Protein AF-A0A969B9V5-F1 (afdb_monomer_lite)

Sequence (104 aa):
MIHFTCPRRRLEVTQQENRSRRTLPLVYLFDELNYIKYNLIKNKAHNNCMVPELANIDYFMQVLGEVAAPDIGAIQNKLRLVEALSAIFYIDPRNLKSREHFIF

Structure (mmCIF, N/CA/C/O backbone):
data_AF-A0A969B9V5-F1
#
_entry.id   AF-A0A969B9V5-F1
#
loop_
_atom_site.group_PDB
_atom_site.id
_atom_site.type_symbol
_atom_site.label_atom_id
_atom_site.label_alt_id
_atom_site.label_comp_id
_atom_site.label_asym_id
_atom_site.label_entity_id
_atom_site.label_seq_id
_atom_site.pdbx_PDB_ins_code
_atom_site.Cartn_x
_atom_site.Cartn_y
_atom_site.Cartn_z
_atom_site.occupancy
_atom_site.B_iso_or_equiv
_atom_site.auth_seq_id
_atom_site.auth_comp_id
_atom_site.auth_asym_id
_atom_site.auth_atom_id
_atom_site.pdbx_PDB_model_num
ATOM 1 N N . MET A 1 1 ? 8.329 -14.822 -15.806 1.00 31.45 1 MET A N 1
ATOM 2 C CA . MET A 1 1 ? 7.989 -15.513 -14.544 1.00 31.45 1 MET A CA 1
ATOM 3 C C . MET A 1 1 ? 8.743 -14.778 -13.442 1.00 31.45 1 MET A C 1
ATOM 5 O O . MET A 1 1 ? 9.954 -14.906 -13.379 1.00 31.45 1 MET A O 1
ATOM 9 N N . ILE A 1 2 ? 8.083 -13.870 -12.713 1.00 30.42 2 ILE A N 1
ATOM 10 C CA . ILE A 1 2 ? 8.751 -12.994 -11.732 1.00 30.42 2 ILE A CA 1
ATOM 11 C C . ILE A 1 2 ? 8.838 -13.774 -10.418 1.00 30.42 2 ILE A C 1
ATOM 13 O O . ILE A 1 2 ? 7.812 -14.086 -9.815 1.00 30.42 2 ILE A O 1
ATOM 17 N N . HIS A 1 3 ? 10.053 -14.156 -10.030 1.00 24.47 3 HIS A N 1
ATOM 18 C CA . HIS A 1 3 ? 10.322 -14.809 -8.754 1.00 24.47 3 HIS A CA 1
ATOM 19 C C . HIS A 1 3 ? 10.277 -13.757 -7.640 1.00 24.47 3 HIS A C 1
ATOM 21 O O . HIS A 1 3 ? 11.165 -12.920 -7.536 1.00 24.47 3 HIS A O 1
ATOM 27 N N . PHE A 1 4 ? 9.242 -13.802 -6.801 1.00 35.56 4 PHE A N 1
ATOM 28 C CA . PHE A 1 4 ? 9.172 -12.996 -5.585 1.00 35.56 4 PHE A CA 1
ATOM 29 C C . PHE A 1 4 ? 9.873 -13.745 -4.448 1.00 35.56 4 PHE A C 1
ATOM 31 O O . PHE A 1 4 ? 9.268 -14.574 -3.768 1.00 35.56 4 PHE A O 1
ATOM 38 N N . THR A 1 5 ? 11.154 -13.472 -4.215 1.00 33.62 5 THR A N 1
ATOM 39 C CA . THR A 1 5 ? 11.820 -13.868 -2.969 1.00 33.62 5 THR A CA 1
ATOM 40 C C . THR A 1 5 ? 11.359 -12.915 -1.869 1.00 33.62 5 THR A C 1
ATOM 42 O O . THR A 1 5 ? 11.871 -11.813 -1.729 1.00 33.62 5 THR A O 1
ATOM 45 N N . CYS A 1 6 ? 10.320 -13.305 -1.127 1.00 37.72 6 CYS A N 1
ATOM 46 C CA . CYS A 1 6 ? 9.755 -12.521 -0.029 1.00 37.72 6 CYS A CA 1
ATOM 47 C C . CYS A 1 6 ? 10.419 -12.909 1.306 1.00 37.72 6 CYS A C 1
ATOM 49 O O . CYS A 1 6 ? 10.018 -13.907 1.914 1.00 37.72 6 CYS A O 1
ATOM 51 N N . PRO A 1 7 ? 11.382 -12.133 1.836 1.00 39.62 7 PRO A N 1
ATOM 52 C CA . PRO A 1 7 ? 11.702 -12.202 3.249 1.00 39.62 7 PRO A CA 1
ATOM 53 C C . PRO A 1 7 ? 10.556 -11.510 3.997 1.00 39.62 7 PRO A C 1
ATOM 55 O O . PRO A 1 7 ? 10.537 -10.288 4.124 1.00 39.62 7 PRO A O 1
ATOM 58 N N . ARG A 1 8 ? 9.560 -12.272 4.470 1.00 38.69 8 ARG A N 1
ATOM 59 C CA . ARG A 1 8 ? 8.475 -11.755 5.325 1.00 38.69 8 ARG A CA 1
ATOM 60 C C . ARG A 1 8 ? 9.059 -11.191 6.626 1.00 38.69 8 ARG A C 1
ATOM 62 O O . ARG A 1 8 ? 9.129 -11.889 7.633 1.00 38.69 8 ARG A O 1
ATOM 69 N N . ARG A 1 9 ? 9.476 -9.926 6.627 1.00 41.00 9 ARG A N 1
ATOM 70 C CA . ARG A 1 9 ? 9.814 -9.183 7.843 1.00 41.00 9 ARG A CA 1
ATOM 71 C C . ARG A 1 9 ? 8.647 -8.263 8.167 1.00 41.00 9 ARG A C 1
ATOM 73 O O . ARG A 1 9 ? 8.341 -7.343 7.415 1.00 41.00 9 ARG A O 1
ATOM 80 N N . ARG A 1 10 ? 7.972 -8.551 9.280 1.00 41.81 10 ARG A N 1
ATOM 81 C CA . ARG A 1 10 ? 7.024 -7.628 9.902 1.00 41.81 10 ARG A CA 1
ATOM 82 C C . ARG A 1 10 ? 7.850 -6.480 10.466 1.00 41.81 10 ARG A C 1
ATOM 84 O O . ARG A 1 10 ? 8.647 -6.702 11.372 1.00 41.81 10 ARG A O 1
ATOM 91 N N . LEU A 1 11 ? 7.703 -5.300 9.885 1.00 47.56 11 LEU A N 1
ATOM 92 C CA . LEU A 1 11 ? 8.331 -4.086 10.380 1.00 47.56 11 LEU A CA 1
ATOM 93 C C . LEU A 1 11 ? 7.274 -3.229 11.062 1.00 47.56 11 LEU A C 1
ATOM 95 O O . LEU A 1 11 ? 6.070 -3.384 10.846 1.00 47.56 11 LEU A O 1
ATOM 99 N N . GLU A 1 12 ? 7.741 -2.344 11.921 1.00 51.00 12 GLU A N 1
ATOM 100 C CA . GLU A 1 12 ? 6.903 -1.458 12.701 1.00 51.00 12 GLU A CA 1
ATOM 101 C C . GLU A 1 12 ? 7.303 -0.022 12.381 1.00 51.00 12 GLU A C 1
ATOM 103 O O . GLU A 1 12 ? 8.432 0.382 12.657 1.00 51.00 12 GLU A O 1
ATOM 108 N N . VAL A 1 13 ? 6.402 0.752 11.768 1.00 51.88 13 VAL A N 1
ATOM 109 C CA . VAL A 1 13 ? 6.668 2.183 11.551 1.00 51.88 13 VAL A CA 1
ATOM 110 C C . VAL A 1 13 ? 6.446 2.893 12.869 1.00 51.88 13 VAL A C 1
ATOM 112 O O . VAL A 1 13 ? 5.343 2.810 13.412 1.00 51.88 13 VAL A O 1
ATOM 115 N N . THR A 1 14 ? 7.485 3.575 13.360 1.00 48.19 14 THR A N 1
ATOM 116 C CA . THR A 1 14 ? 7.407 4.421 14.552 1.00 48.19 14 THR A CA 1
ATOM 117 C C . THR A 1 14 ? 7.249 5.876 14.141 1.00 48.19 14 THR A C 1
ATOM 119 O O . THR A 1 14 ? 8.213 6.489 13.696 1.00 48.19 14 THR A O 1
ATOM 122 N N . GLN A 1 15 ? 6.056 6.448 14.307 1.00 50.06 15 GLN A N 1
ATOM 123 C CA . GLN A 1 15 ? 5.876 7.895 14.163 1.00 50.06 15 GLN A CA 1
ATOM 124 C C . GLN A 1 15 ? 6.028 8.597 15.508 1.00 50.06 15 GLN A C 1
ATOM 126 O O . GLN A 1 15 ? 5.575 8.099 16.543 1.00 50.06 15 GLN A O 1
ATOM 131 N N . GLN A 1 16 ? 6.668 9.764 15.472 1.00 46.56 16 GLN A N 1
ATOM 132 C CA . GLN A 1 16 ? 6.927 10.611 16.628 1.00 46.56 16 GLN A CA 1
ATOM 133 C C . GLN A 1 16 ? 6.154 11.929 16.483 1.00 46.56 16 GLN A C 1
ATOM 135 O O . GLN A 1 16 ? 6.734 13.006 16.458 1.00 46.56 16 GLN A O 1
ATOM 140 N N . GLU A 1 17 ? 4.825 11.849 16.393 1.00 44.12 17 GLU A N 1
ATOM 141 C CA . GLU A 1 17 ? 3.973 13.017 16.632 1.00 44.12 17 GLU A CA 1
ATOM 142 C C . GLU A 1 17 ? 3.848 13.227 18.149 1.00 44.12 17 GLU A C 1
ATOM 144 O O . GLU A 1 17 ? 3.551 12.286 18.889 1.00 44.12 17 GLU A O 1
ATOM 149 N N . ASN A 1 18 ? 4.135 14.453 18.604 1.00 40.84 18 ASN A N 1
ATOM 150 C CA . ASN A 1 18 ? 3.918 14.993 19.953 1.00 40.84 18 ASN A CA 1
ATOM 151 C C . ASN A 1 18 ? 3.518 13.960 21.040 1.00 40.84 18 ASN A C 1
ATOM 153 O O . ASN A 1 18 ? 2.351 13.622 21.222 1.00 40.84 18 ASN A O 1
ATOM 157 N N . ARG A 1 19 ? 4.517 13.502 21.813 1.00 44.06 19 ARG A N 1
ATOM 158 C CA . ARG A 1 19 ? 4.415 12.666 23.035 1.00 44.06 19 ARG A CA 1
ATOM 159 C C . ARG A 1 19 ? 3.970 11.199 22.911 1.00 44.06 19 ARG A C 1
ATOM 161 O O . ARG A 1 19 ? 3.891 10.541 23.947 1.00 44.06 19 ARG A O 1
ATOM 168 N N . SER A 1 20 ? 3.758 10.607 21.733 1.00 43.41 20 SER A N 1
ATOM 169 C CA . SER A 1 20 ? 3.444 9.162 21.659 1.00 43.41 20 SER A CA 1
ATOM 170 C C . SER A 1 20 ? 4.161 8.447 20.514 1.00 43.41 20 SER A C 1
ATOM 172 O O . SER A 1 20 ? 3.838 8.665 19.353 1.00 43.41 20 SER A O 1
ATOM 174 N N . ARG A 1 21 ? 5.101 7.545 20.841 1.00 49.25 21 ARG A N 1
ATOM 175 C CA . ARG A 1 21 ? 5.673 6.592 19.872 1.00 49.25 21 ARG A CA 1
ATOM 176 C C . ARG A 1 21 ? 4.583 5.598 19.476 1.00 49.25 21 ARG A C 1
ATOM 178 O O . ARG A 1 21 ? 4.041 4.920 20.347 1.00 49.25 21 ARG A O 1
ATOM 185 N N . ARG A 1 22 ? 4.238 5.534 18.191 1.00 58.34 22 ARG A N 1
ATOM 186 C CA . ARG A 1 22 ? 3.186 4.642 17.681 1.00 58.34 22 ARG A CA 1
ATOM 187 C C . ARG A 1 22 ? 3.755 3.660 16.692 1.00 58.34 22 ARG A C 1
ATOM 189 O O . ARG A 1 22 ? 4.465 4.077 15.796 1.00 58.34 22 ARG A O 1
ATOM 196 N N . THR A 1 23 ? 3.344 2.414 16.828 1.00 61.06 23 THR A N 1
ATOM 197 C CA . THR A 1 23 ? 3.861 1.275 16.085 1.00 61.06 23 THR A CA 1
ATOM 198 C C . THR A 1 23 ? 2.756 0.738 15.179 1.00 61.06 23 THR A C 1
ATOM 200 O O . THR A 1 23 ? 1.769 0.188 15.670 1.00 61.06 23 THR A O 1
ATOM 203 N N . LEU A 1 24 ? 2.885 0.916 13.863 1.00 66.25 24 LEU A N 1
ATOM 204 C CA . LEU A 1 24 ? 1.938 0.372 12.881 1.00 66.25 24 LEU A CA 1
ATOM 205 C C . LEU A 1 24 ? 2.561 -0.793 12.111 1.00 66.25 24 LEU A C 1
ATOM 207 O O . LEU A 1 24 ? 3.737 -0.711 11.749 1.00 66.25 24 LEU A O 1
ATOM 211 N N . PRO A 1 25 ? 1.794 -1.863 11.823 1.00 69.12 25 PRO A N 1
ATOM 212 C CA . PRO A 1 25 ? 2.308 -2.964 11.031 1.00 69.12 25 PRO A CA 1
ATOM 213 C C . PRO A 1 25 ? 2.611 -2.486 9.608 1.00 69.12 25 PRO A C 1
ATOM 215 O O . PRO A 1 25 ? 1.732 -1.981 8.903 1.00 69.12 25 PRO A O 1
ATOM 218 N N . LEU A 1 26 ? 3.861 -2.698 9.212 1.00 77.56 26 LEU A N 1
ATOM 219 C CA . LEU A 1 26 ? 4.398 -2.487 7.880 1.00 77.56 26 LEU A CA 1
ATOM 220 C C . LEU A 1 26 ? 4.829 -3.830 7.307 1.00 77.56 26 LEU A C 1
ATOM 222 O O . LEU A 1 26 ? 5.584 -4.588 7.925 1.00 77.56 26 LEU A O 1
ATOM 226 N N . VAL A 1 27 ? 4.364 -4.104 6.096 1.00 80.88 27 VAL A N 1
ATOM 227 C CA . VAL A 1 27 ? 4.923 -5.161 5.260 1.00 80.88 27 VAL A CA 1
ATOM 228 C C . VAL A 1 27 ? 5.797 -4.492 4.211 1.00 80.88 27 VAL A C 1
ATOM 230 O O . VAL A 1 27 ? 5.330 -3.633 3.467 1.00 80.88 27 VAL A O 1
ATOM 233 N N . TYR A 1 28 ? 7.065 -4.889 4.180 1.00 80.81 28 TYR A N 1
ATOM 234 C CA . TYR A 1 28 ? 8.065 -4.390 3.244 1.00 80.81 28 TYR A CA 1
ATOM 235 C C . TYR A 1 28 ? 8.409 -5.466 2.219 1.00 80.81 28 TYR A C 1
ATOM 237 O O . TYR A 1 28 ? 8.622 -6.629 2.572 1.00 80.81 28 TYR A O 1
ATOM 245 N N . LEU A 1 29 ? 8.504 -5.060 0.959 1.00 82.12 29 LEU A N 1
ATOM 246 C CA . LEU A 1 29 ? 8.996 -5.871 -0.145 1.00 82.12 29 LEU A CA 1
ATOM 247 C C . LEU A 1 29 ? 9.988 -5.050 -0.962 1.00 82.12 29 LEU A C 1
ATOM 249 O O . LEU A 1 29 ? 9.743 -3.882 -1.258 1.00 82.12 29 LEU A O 1
ATOM 253 N N . PHE A 1 30 ? 11.096 -5.677 -1.342 1.00 81.81 30 PHE A N 1
ATOM 254 C CA . PHE A 1 30 ? 12.096 -5.080 -2.214 1.00 81.81 30 PHE A CA 1
ATOM 255 C C . PHE A 1 30 ? 12.294 -5.957 -3.434 1.00 81.81 30 PHE A C 1
ATOM 257 O O . PHE A 1 30 ? 12.572 -7.147 -3.302 1.00 81.81 30 PHE A O 1
ATOM 264 N N . ASP A 1 31 ? 12.123 -5.358 -4.601 1.00 83.25 31 ASP A N 1
ATOM 265 C CA . ASP A 1 31 ? 12.502 -5.946 -5.870 1.00 83.25 31 ASP A CA 1
ATOM 266 C C . ASP A 1 31 ? 13.943 -5.528 -6.175 1.00 83.25 31 ASP A C 1
ATOM 268 O O . ASP A 1 31 ? 14.211 -4.367 -6.483 1.00 83.25 31 ASP A O 1
ATOM 272 N N . GLU A 1 32 ? 14.872 -6.475 -6.052 1.00 81.75 32 GLU A N 1
ATOM 273 C CA . GLU A 1 32 ? 16.301 -6.243 -6.282 1.00 81.75 32 GLU A CA 1
ATOM 274 C C . GLU A 1 32 ? 16.633 -5.996 -7.757 1.00 81.75 32 GLU A C 1
ATOM 276 O O . GLU A 1 32 ? 17.602 -5.303 -8.049 1.00 81.75 32 GLU A O 1
ATOM 281 N N . LEU A 1 33 ? 15.837 -6.535 -8.688 1.00 82.62 33 LEU A N 1
ATOM 282 C CA . LEU A 1 33 ? 16.093 -6.406 -10.125 1.00 82.62 33 LEU A CA 1
ATOM 283 C C . LEU A 1 33 ? 15.719 -5.015 -10.620 1.00 82.62 33 LEU A C 1
ATOM 285 O O . LEU A 1 33 ? 16.456 -4.400 -11.386 1.00 82.62 33 LEU A O 1
ATOM 289 N N . ASN A 1 34 ? 14.565 -4.531 -10.170 1.00 81.94 34 ASN A N 1
ATOM 290 C CA . ASN A 1 34 ? 14.032 -3.240 -10.588 1.00 81.94 34 ASN A CA 1
ATOM 291 C C . ASN A 1 34 ? 14.381 -2.112 -9.604 1.00 81.94 34 ASN A C 1
ATOM 293 O O . ASN A 1 34 ? 14.037 -0.960 -9.847 1.00 81.94 34 ASN A O 1
ATOM 297 N N . TYR A 1 35 ? 15.040 -2.426 -8.483 1.00 84.31 35 TYR A N 1
ATOM 298 C CA . TYR A 1 35 ? 15.308 -1.495 -7.382 1.00 84.31 35 TYR A CA 1
ATOM 299 C C . TYR A 1 35 ? 14.039 -0.791 -6.856 1.00 84.31 35 TYR A C 1
ATOM 301 O O . TYR A 1 35 ? 14.089 0.353 -6.396 1.00 84.31 35 TYR A O 1
ATOM 309 N N . ILE A 1 36 ? 12.895 -1.487 -6.876 1.00 84.88 36 ILE A N 1
ATOM 310 C CA . ILE A 1 36 ? 11.600 -0.954 -6.428 1.00 84.88 36 ILE A CA 1
ATOM 311 C C . ILE A 1 36 ? 11.296 -1.447 -5.014 1.00 84.88 36 ILE A C 1
ATOM 313 O O . ILE A 1 36 ? 11.351 -2.640 -4.716 1.00 84.88 36 ILE A O 1
ATOM 317 N N . LYS A 1 37 ? 10.920 -0.525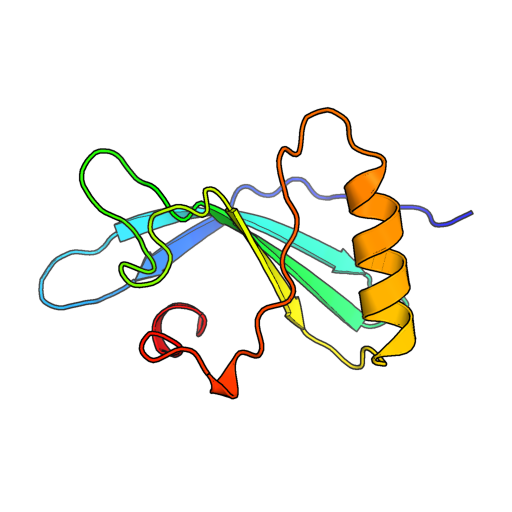 -4.129 1.00 86.31 37 LYS A N 1
ATOM 318 C CA . LYS A 1 37 ? 10.451 -0.814 -2.770 1.00 86.31 37 LYS A CA 1
ATOM 319 C C . LYS A 1 37 ? 8.938 -0.663 -2.698 1.00 86.31 37 LYS A C 1
ATOM 321 O O . LYS A 1 37 ? 8.387 0.358 -3.107 1.00 86.31 37 LYS A O 1
ATOM 326 N N . TYR A 1 38 ? 8.285 -1.654 -2.110 1.00 86.56 38 TYR A N 1
ATOM 327 C CA . TYR A 1 38 ? 6.854 -1.674 -1.845 1.00 86.56 38 TYR A CA 1
ATOM 328 C C . TYR A 1 38 ? 6.617 -1.718 -0.338 1.00 86.56 38 TYR A C 1
ATOM 330 O O . TYR A 1 38 ? 7.021 -2.662 0.343 1.00 86.56 38 TYR A O 1
ATOM 338 N N . ASN A 1 39 ? 5.918 -0.709 0.169 1.00 86.44 39 ASN A N 1
ATOM 339 C CA . ASN A 1 39 ? 5.537 -0.591 1.569 1.00 86.44 39 ASN A CA 1
ATOM 340 C C . ASN A 1 39 ? 4.022 -0.702 1.675 1.00 86.44 39 ASN A C 1
ATOM 342 O O . ASN A 1 39 ? 3.305 0.144 1.145 1.00 86.44 39 ASN A O 1
ATOM 346 N N . LEU A 1 40 ? 3.527 -1.720 2.372 1.00 86.69 40 LEU A N 1
ATOM 347 C CA . LEU A 1 40 ? 2.115 -1.839 2.717 1.00 86.69 40 LEU A CA 1
ATOM 348 C C . LEU A 1 40 ? 1.931 -1.473 4.188 1.00 86.69 40 LEU A C 1
ATOM 350 O O . LEU A 1 40 ? 2.370 -2.199 5.082 1.00 86.69 40 LEU A O 1
ATOM 354 N N . ILE A 1 41 ? 1.279 -0.343 4.427 1.00 85.50 41 ILE A N 1
ATOM 355 C CA . ILE A 1 41 ? 1.118 0.266 5.744 1.00 85.50 41 ILE A CA 1
ATOM 356 C C . ILE A 1 41 ? -0.352 0.213 6.128 1.00 85.50 41 ILE A C 1
ATOM 358 O O . ILE A 1 41 ? -1.220 0.630 5.362 1.00 85.50 41 ILE A O 1
ATOM 362 N N . LYS A 1 42 ? -0.652 -0.269 7.331 1.00 85.62 42 LYS A N 1
ATOM 363 C CA . LYS A 1 42 ? -2.013 -0.205 7.867 1.00 85.62 42 LYS A CA 1
ATOM 364 C C . LYS A 1 42 ? -2.329 1.216 8.338 1.00 85.62 42 LYS A C 1
ATOM 366 O O . LYS A 1 42 ? -1.591 1.766 9.147 1.00 85.62 42 LYS A O 1
ATOM 371 N N . ASN A 1 43 ? -3.447 1.782 7.886 1.00 84.00 43 ASN A N 1
ATOM 372 C CA . ASN A 1 43 ? -3.884 3.119 8.293 1.00 84.00 43 ASN A CA 1
ATOM 373 C C . ASN A 1 43 ? -4.522 3.122 9.693 1.00 84.00 43 ASN A C 1
ATOM 375 O O . ASN A 1 43 ? -4.266 4.013 10.497 1.00 84.00 43 ASN A O 1
ATOM 379 N N . LYS A 1 44 ? -5.369 2.128 9.991 1.00 80.31 44 LYS A N 1
ATOM 380 C CA . LYS A 1 44 ? -6.174 2.087 11.224 1.00 80.31 44 LYS A CA 1
ATOM 381 C C . LYS A 1 44 ? -5.472 1.336 12.359 1.00 80.31 44 LYS A C 1
ATOM 383 O O . LYS A 1 44 ? -5.068 0.181 12.185 1.00 80.31 44 LYS A O 1
ATOM 388 N N . ALA A 1 45 ? -5.436 1.932 13.552 1.00 68.56 45 ALA A N 1
ATOM 389 C CA . ALA A 1 45 ? -5.021 1.273 14.791 1.00 68.56 45 ALA A CA 1
ATOM 390 C C . ALA A 1 45 ? -5.946 1.638 15.958 1.00 68.56 45 ALA A C 1
ATOM 392 O O . ALA A 1 45 ? -6.018 2.803 16.323 1.00 68.56 45 ALA A O 1
ATOM 393 N N . HIS A 1 46 ? -6.605 0.630 16.548 1.00 63.66 46 HIS A N 1
ATOM 394 C CA . HIS A 1 46 ? -7.556 0.714 17.673 1.00 63.66 46 HIS A CA 1
ATOM 395 C C . HIS A 1 46 ? -8.470 1.957 17.664 1.00 63.66 46 HIS A C 1
ATOM 397 O O . HIS A 1 46 ? -9.586 1.853 17.170 1.00 63.66 46 HIS A O 1
ATOM 403 N N . ASN A 1 47 ? -8.008 3.115 18.148 1.00 64.31 47 ASN A N 1
ATOM 404 C CA . ASN A 1 47 ? -8.806 4.341 18.245 1.00 64.31 47 ASN A CA 1
ATOM 405 C C . ASN A 1 47 ? -8.381 5.490 17.310 1.00 64.31 47 ASN A C 1
ATOM 407 O O . ASN A 1 47 ? -9.056 6.511 17.310 1.00 64.31 47 ASN A O 1
ATOM 411 N N . ASN A 1 48 ? -7.305 5.356 16.521 1.00 66.56 48 ASN A N 1
ATOM 412 C CA . ASN A 1 48 ? -6.764 6.433 15.679 1.00 66.56 48 ASN A CA 1
ATOM 413 C C . ASN A 1 48 ? -6.395 5.955 14.256 1.00 66.56 48 ASN A C 1
ATOM 415 O O . ASN A 1 48 ? -6.133 4.773 14.020 1.00 66.56 48 ASN A O 1
ATOM 419 N N . CYS A 1 49 ? -6.337 6.898 13.309 1.00 70.81 49 CYS A N 1
ATOM 420 C CA . CYS A 1 49 ? -5.880 6.674 11.931 1.00 70.81 49 CYS A CA 1
ATOM 421 C C . CYS A 1 49 ? -4.533 7.370 11.687 1.00 70.81 49 CYS A C 1
ATOM 423 O O . CYS A 1 49 ? -4.320 8.476 12.179 1.00 70.81 49 CYS A O 1
ATOM 425 N N . MET A 1 50 ? -3.646 6.739 10.913 1.00 73.44 50 MET A N 1
ATOM 426 C CA . MET A 1 50 ? -2.376 7.320 10.465 1.00 73.44 50 MET A CA 1
ATOM 427 C C . MET A 1 50 ? -2.613 8.544 9.581 1.00 73.44 50 MET A C 1
ATOM 429 O O . MET A 1 50 ? -1.898 9.530 9.687 1.00 73.44 50 MET A O 1
ATOM 433 N N . VAL A 1 51 ? -3.630 8.495 8.724 1.00 78.38 51 VAL A N 1
ATOM 434 C CA . VAL A 1 51 ? -4.011 9.590 7.833 1.00 78.38 51 VAL A CA 1
ATOM 435 C C . VAL A 1 51 ? -5.482 9.913 8.076 1.00 78.38 51 VAL A C 1
ATOM 437 O O . VAL A 1 51 ? -6.356 9.244 7.515 1.00 78.38 51 VAL A O 1
ATOM 440 N N . PRO A 1 52 ? -5.781 10.910 8.928 1.00 74.62 52 PRO A N 1
ATOM 441 C CA . PRO A 1 52 ? -7.155 11.246 9.300 1.00 74.62 52 PRO A CA 1
ATOM 442 C C . PRO A 1 52 ? -8.017 11.661 8.102 1.00 74.62 52 PRO A C 1
ATOM 444 O O . PRO A 1 52 ? -9.188 11.304 8.032 1.00 74.62 52 PRO A O 1
ATOM 447 N N . GLU A 1 53 ? -7.424 12.351 7.122 1.00 78.62 53 GLU A N 1
ATOM 448 C CA . GLU A 1 53 ? -8.093 12.771 5.878 1.00 78.62 53 GLU A CA 1
ATOM 449 C C . GLU A 1 53 ? -8.542 11.596 4.995 1.00 78.62 53 GLU A C 1
ATOM 451 O O . GLU A 1 53 ? -9.438 11.742 4.168 1.00 78.62 53 GLU A O 1
ATOM 456 N N . LEU A 1 54 ? -7.962 10.414 5.206 1.00 82.31 54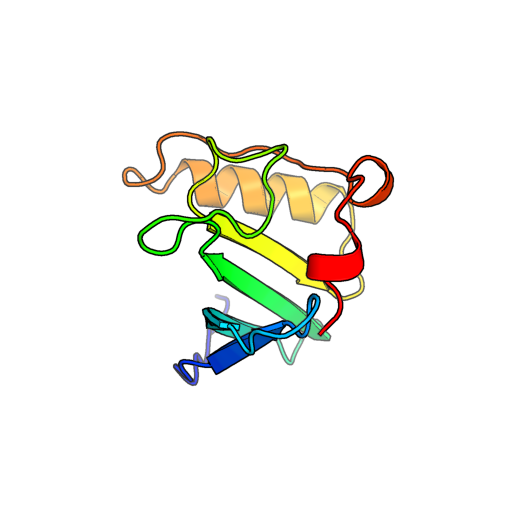 LEU A N 1
ATOM 457 C CA . LEU A 1 54 ? -8.264 9.185 4.480 1.00 82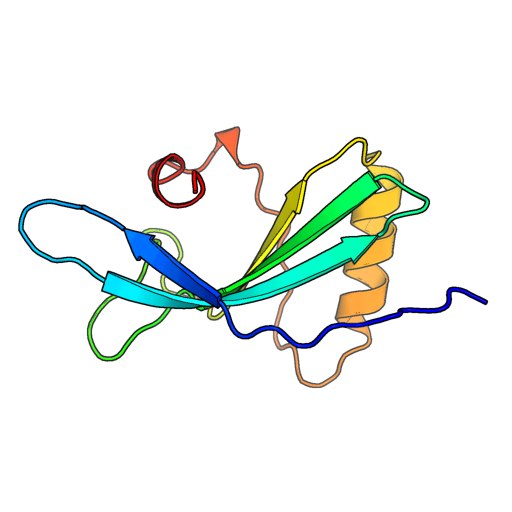.31 54 LEU A CA 1
ATOM 458 C C . LEU A 1 54 ? -8.643 8.056 5.449 1.00 82.31 54 LEU A C 1
ATOM 460 O O . LEU A 1 54 ? -8.306 6.896 5.227 1.00 82.31 54 LEU A O 1
ATOM 464 N N . ALA A 1 55 ? -9.373 8.376 6.523 1.00 81.38 55 ALA A N 1
ATOM 465 C CA . ALA A 1 55 ? -9.801 7.414 7.547 1.00 81.38 55 ALA A CA 1
ATOM 466 C C . ALA A 1 55 ? -10.612 6.221 6.997 1.00 81.38 55 ALA A C 1
ATOM 468 O O . ALA A 1 55 ? -10.649 5.154 7.610 1.00 81.38 55 ALA A O 1
ATOM 469 N N . ASN A 1 56 ? -11.233 6.373 5.824 1.00 84.94 56 ASN A N 1
ATOM 470 C CA . ASN A 1 56 ? -11.979 5.305 5.154 1.00 84.94 56 ASN A CA 1
ATOM 471 C C . ASN A 1 56 ? -11.079 4.238 4.510 1.00 84.94 56 ASN A C 1
ATOM 473 O O . ASN A 1 56 ? -11.565 3.161 4.183 1.00 84.94 56 ASN A O 1
ATOM 477 N N . ILE A 1 57 ? -9.784 4.514 4.335 1.00 87.88 57 ILE A N 1
ATOM 478 C CA . ILE A 1 57 ? -8.823 3.586 3.736 1.00 87.88 57 ILE A CA 1
ATOM 479 C C . ILE A 1 57 ? -8.207 2.716 4.833 1.00 87.88 57 ILE A C 1
ATOM 481 O O . ILE A 1 57 ? -7.730 3.235 5.839 1.00 87.88 57 ILE A O 1
ATOM 485 N N . ASP A 1 58 ? -8.190 1.395 4.647 1.00 86.94 58 ASP A N 1
ATOM 486 C CA . ASP A 1 58 ? -7.619 0.464 5.631 1.00 86.94 58 ASP A CA 1
ATOM 487 C C . ASP A 1 58 ? -6.098 0.316 5.502 1.00 86.94 58 ASP A C 1
ATOM 489 O O . ASP A 1 58 ? -5.393 0.228 6.512 1.00 86.94 58 ASP A O 1
ATOM 493 N N . TYR A 1 59 ? -5.591 0.322 4.267 1.00 88.06 59 TYR A N 1
ATOM 494 C CA . TYR A 1 59 ? -4.183 0.110 3.946 1.00 88.06 59 TYR A CA 1
ATOM 495 C C . TYR A 1 59 ? -3.700 1.077 2.867 1.00 88.06 59 TYR A C 1
ATOM 497 O O . TYR A 1 59 ? -4.396 1.328 1.886 1.00 88.06 59 TYR A O 1
ATOM 505 N N . PHE A 1 60 ? -2.469 1.551 3.022 1.00 88.31 60 PHE A N 1
ATOM 506 C CA . PHE A 1 60 ? -1.743 2.304 2.010 1.00 88.31 60 PHE A CA 1
ATOM 507 C C . PHE A 1 60 ? -0.639 1.450 1.411 1.00 88.31 60 PHE A C 1
ATOM 509 O O . PHE A 1 60 ? 0.136 0.838 2.143 1.00 88.31 60 PHE A O 1
ATOM 516 N N . MET A 1 61 ? -0.544 1.451 0.085 1.00 88.56 61 MET A N 1
ATOM 517 C CA . MET A 1 61 ? 0.602 0.908 -0.631 1.00 88.56 61 MET A CA 1
ATOM 518 C C . MET A 1 61 ? 1.435 2.068 -1.165 1.00 88.56 61 MET A C 1
ATOM 520 O O . MET A 1 61 ? 0.980 2.816 -2.026 1.00 88.56 61 MET A O 1
ATOM 524 N N . GLN A 1 62 ? 2.651 2.213 -0.656 1.00 87.44 62 GLN A N 1
ATOM 525 C CA . GLN A 1 62 ? 3.632 3.150 -1.178 1.00 87.44 62 GLN A CA 1
ATOM 526 C C . GLN A 1 62 ? 4.624 2.385 -2.053 1.00 87.44 62 GLN A C 1
ATOM 528 O O . GLN A 1 62 ? 5.133 1.332 -1.667 1.00 87.44 62 GLN A O 1
ATOM 533 N N . VAL A 1 63 ? 4.886 2.936 -3.232 1.00 87.56 63 VAL A N 1
ATOM 534 C CA . VAL A 1 63 ? 5.853 2.416 -4.196 1.00 87.56 63 VAL A CA 1
ATOM 535 C C . VAL A 1 63 ? 6.971 3.445 -4.314 1.00 87.56 63 VAL A C 1
ATOM 537 O O . VAL A 1 63 ? 6.700 4.607 -4.612 1.00 87.56 63 VAL A O 1
ATOM 540 N N . LEU A 1 64 ? 8.208 3.045 -4.027 1.00 85.31 64 LEU A N 1
ATOM 541 C CA . LEU A 1 64 ? 9.392 3.904 -4.085 1.00 85.31 64 LEU A CA 1
ATOM 542 C C . LEU A 1 64 ? 10.402 3.312 -5.067 1.00 85.31 64 LEU A C 1
ATOM 544 O O . LEU A 1 64 ? 10.708 2.125 -4.994 1.00 85.31 64 LEU A O 1
ATOM 548 N N . GLY A 1 65 ? 10.950 4.145 -5.942 1.00 84.69 65 GLY A N 1
ATOM 549 C CA . GLY A 1 65 ? 11.888 3.738 -6.987 1.00 84.69 65 GLY A CA 1
ATOM 550 C C . GLY A 1 65 ? 11.547 4.409 -8.311 1.00 84.69 65 GLY A C 1
ATOM 551 O O . GLY A 1 65 ? 10.632 5.234 -8.380 1.00 84.69 65 GLY A O 1
ATOM 552 N N . GLU A 1 66 ? 12.275 4.048 -9.361 1.00 80.38 66 GLU A N 1
ATOM 553 C CA . GLU A 1 66 ? 11.951 4.475 -10.720 1.00 80.38 66 GLU A CA 1
ATOM 554 C C . GLU A 1 66 ? 10.815 3.605 -11.259 1.00 80.38 66 GLU A C 1
ATOM 556 O O . GLU A 1 66 ? 11.024 2.499 -11.747 1.00 80.38 66 GLU A O 1
ATOM 561 N N . VAL A 1 67 ? 9.583 4.094 -11.111 1.00 79.25 67 VAL A N 1
ATOM 562 C CA . VAL A 1 67 ? 8.378 3.420 -11.605 1.00 79.25 67 VAL A CA 1
ATOM 563 C C . VAL A 1 67 ? 7.652 4.356 -12.553 1.00 79.25 67 VAL A C 1
ATOM 565 O O . VAL A 1 67 ? 7.298 5.476 -12.176 1.00 79.25 67 VAL A O 1
ATOM 568 N N . ALA A 1 68 ? 7.423 3.914 -13.788 1.00 77.75 68 ALA A N 1
ATOM 569 C CA . ALA A 1 68 ? 6.714 4.723 -14.762 1.00 77.75 68 ALA A CA 1
ATOM 570 C C . ALA A 1 68 ? 5.196 4.681 -14.505 1.00 77.75 68 ALA A C 1
ATOM 572 O O . ALA A 1 68 ? 4.648 3.721 -13.959 1.00 77.75 68 ALA A O 1
ATOM 573 N N . ALA A 1 69 ? 4.475 5.719 -14.935 1.00 73.25 69 ALA A N 1
ATOM 574 C CA . ALA A 1 69 ? 3.016 5.774 -14.791 1.00 73.25 69 ALA A CA 1
ATOM 575 C C . ALA A 1 69 ? 2.267 4.552 -15.388 1.00 73.25 69 ALA A C 1
ATOM 577 O O . ALA A 1 69 ? 1.320 4.084 -14.749 1.00 73.25 69 ALA A O 1
ATOM 578 N N . PRO A 1 70 ? 2.674 3.978 -16.545 1.00 71.38 70 PRO A N 1
ATOM 579 C CA . PRO A 1 70 ? 2.081 2.741 -17.063 1.00 71.38 70 PRO A CA 1
ATOM 580 C C . PRO A 1 70 ? 2.196 1.552 -16.098 1.00 71.38 70 PRO A C 1
ATOM 582 O O . PRO A 1 70 ? 1.265 0.751 -15.992 1.00 71.38 70 PRO A O 1
ATOM 585 N N . ASP A 1 71 ? 3.293 1.467 -15.342 1.00 80.50 71 ASP A N 1
ATOM 586 C CA . ASP A 1 71 ? 3.535 0.380 -14.392 1.00 80.50 71 ASP A CA 1
ATOM 587 C C . ASP A 1 71 ? 2.613 0.484 -13.173 1.00 80.50 71 ASP A C 1
ATOM 589 O O . ASP A 1 71 ? 2.110 -0.528 -12.683 1.00 80.50 71 ASP A O 1
ATOM 593 N N . ILE A 1 72 ? 2.298 1.706 -12.730 1.00 84.19 72 ILE A N 1
ATOM 594 C CA . ILE A 1 72 ? 1.300 1.940 -11.676 1.00 84.19 72 ILE A CA 1
ATOM 595 C C . ILE A 1 72 ? -0.084 1.455 -12.119 1.00 84.19 72 ILE A C 1
ATOM 597 O O . ILE A 1 72 ? -0.771 0.776 -11.353 1.00 84.19 72 ILE A O 1
ATOM 601 N N . GLY A 1 73 ? -0.480 1.736 -13.364 1.00 85.19 73 GLY A N 1
ATOM 602 C CA . GLY A 1 73 ? -1.735 1.230 -13.926 1.00 85.19 73 GLY A CA 1
ATOM 603 C C . GLY A 1 73 ? -1.778 -0.301 -13.966 1.00 85.19 73 GLY A C 1
ATOM 604 O O . GLY A 1 73 ? -2.774 -0.915 -13.574 1.00 85.19 73 GLY A O 1
ATOM 605 N N . ALA A 1 74 ? -0.672 -0.941 -14.354 1.00 86.62 74 ALA A N 1
ATOM 606 C CA . ALA A 1 74 ? -0.552 -2.396 -14.339 1.00 86.62 74 ALA A CA 1
ATOM 607 C C . ALA A 1 74 ? -0.650 -2.980 -12.916 1.00 86.62 74 ALA A C 1
ATOM 609 O O . ALA A 1 74 ? -1.313 -4.002 -12.716 1.00 86.62 74 ALA A O 1
ATOM 610 N N . ILE A 1 75 ? -0.042 -2.327 -11.919 1.00 86.69 75 ILE A N 1
ATOM 611 C CA . ILE A 1 75 ? -0.154 -2.710 -10.504 1.00 86.69 75 ILE A CA 1
ATOM 612 C C . ILE A 1 75 ? -1.609 -2.606 -10.039 1.00 86.69 75 ILE A C 1
ATOM 614 O O . ILE A 1 75 ? -2.130 -3.559 -9.460 1.00 86.69 75 ILE A O 1
ATOM 618 N N . GLN A 1 76 ? -2.300 -1.503 -10.337 1.00 88.62 76 GLN A N 1
ATOM 619 C CA . GLN A 1 76 ? -3.710 -1.339 -9.976 1.00 88.62 76 GLN A CA 1
ATOM 620 C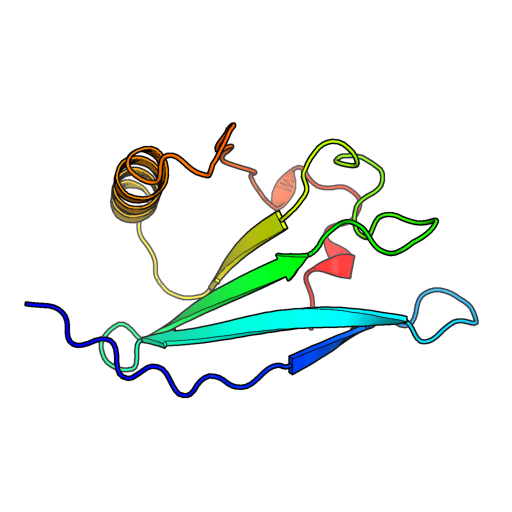 C . GLN A 1 76 ? -4.593 -2.421 -10.594 1.00 88.62 76 GLN A C 1
ATOM 622 O O . GLN A 1 76 ? -5.435 -2.987 -9.901 1.00 88.62 76 GLN A O 1
ATOM 627 N N . ASN A 1 77 ? -4.384 -2.745 -11.870 1.00 89.38 77 ASN A N 1
ATOM 628 C CA . ASN A 1 77 ? -5.145 -3.792 -12.547 1.00 89.38 77 ASN A CA 1
ATOM 629 C C . ASN A 1 77 ? -4.928 -5.161 -11.900 1.00 89.38 77 ASN A C 1
ATOM 631 O O . ASN A 1 77 ? -5.894 -5.885 -11.688 1.00 89.38 77 ASN A O 1
ATOM 635 N N . LYS A 1 78 ? -3.692 -5.497 -11.513 1.00 90.06 78 LYS A N 1
ATOM 636 C CA . LYS A 1 78 ? -3.404 -6.740 -10.782 1.00 90.06 78 LYS A CA 1
ATOM 637 C C . LYS A 1 78 ? -4.048 -6.759 -9.398 1.00 90.06 78 LYS A C 1
ATOM 639 O O . LYS A 1 78 ? -4.594 -7.782 -9.005 1.00 90.06 78 LYS A O 1
ATOM 644 N N . LEU A 1 79 ? -4.019 -5.639 -8.676 1.00 88.88 79 LEU A N 1
ATOM 645 C CA . LEU A 1 79 ? -4.664 -5.532 -7.367 1.00 88.88 79 LEU A CA 1
ATOM 646 C C . LEU A 1 79 ? -6.187 -5.686 -7.477 1.00 88.88 79 LEU A C 1
ATOM 648 O O . LEU A 1 79 ? -6.785 -6.333 -6.627 1.00 88.88 79 LEU A O 1
ATOM 652 N N . ARG A 1 80 ? -6.821 -5.170 -8.538 1.00 88.94 80 ARG A N 1
ATOM 653 C CA . ARG A 1 80 ? -8.273 -5.321 -8.765 1.00 88.94 80 ARG A CA 1
ATOM 654 C C . ARG A 1 80 ? 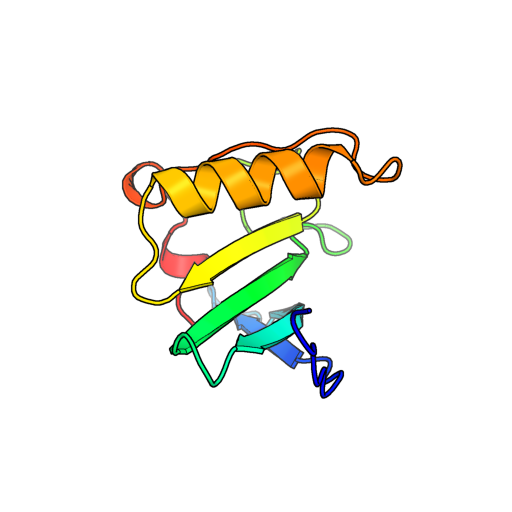-8.722 -6.773 -8.939 1.00 88.94 80 ARG A C 1
ATOM 656 O O . ARG A 1 80 ? -9.900 -7.049 -8.760 1.00 88.94 80 ARG A O 1
ATOM 663 N N . LEU A 1 81 ? -7.810 -7.685 -9.277 1.00 90.88 81 LEU A N 1
ATOM 664 C CA . LEU A 1 81 ? -8.102 -9.119 -9.373 1.00 90.88 81 LEU A CA 1
ATOM 665 C C . LEU A 1 81 ? -8.153 -9.810 -8.001 1.00 90.88 81 LEU A C 1
ATOM 667 O O . LEU A 1 81 ? -8.549 -10.967 -7.916 1.00 90.88 81 LEU A O 1
ATOM 671 N N . VAL A 1 82 ? -7.731 -9.135 -6.928 1.00 91.12 82 VAL A N 1
ATOM 672 C CA . VAL A 1 82 ? -7.772 -9.682 -5.570 1.00 91.12 82 VAL A CA 1
ATOM 673 C C . VAL A 1 82 ? -9.162 -9.446 -4.984 1.00 91.12 82 VAL A C 1
ATOM 675 O O . VAL A 1 82 ? -9.475 -8.341 -4.554 1.00 91.12 82 VAL A O 1
ATOM 678 N N . GLU A 1 83 ? -9.975 -10.500 -4.915 1.00 89.25 83 GLU A N 1
ATOM 679 C CA . GLU A 1 83 ? -11.375 -10.439 -4.451 1.00 89.25 83 GLU A CA 1
ATOM 680 C C . GLU A 1 83 ? -11.544 -9.867 -3.033 1.00 89.25 83 GLU A C 1
ATOM 682 O O . GLU A 1 83 ? -12.574 -9.282 -2.711 1.00 89.25 83 GLU A O 1
ATOM 687 N N . ALA A 1 84 ? -10.522 -9.995 -2.182 1.00 89.38 84 ALA A N 1
ATOM 688 C CA . ALA A 1 84 ? -10.538 -9.460 -0.821 1.00 89.38 84 ALA A CA 1
ATOM 689 C C . ALA A 1 84 ? -10.413 -7.923 -0.748 1.00 89.38 84 ALA A C 1
ATOM 691 O O . ALA A 1 84 ? -10.540 -7.355 0.337 1.00 89.38 84 ALA A O 1
ATOM 692 N N . LEU A 1 85 ? -10.121 -7.239 -1.862 1.00 88.00 85 LEU A N 1
ATOM 693 C CA . LEU A 1 85 ? -9.998 -5.783 -1.908 1.00 88.00 85 LEU A CA 1
ATOM 694 C C . LEU A 1 85 ? -11.311 -5.143 -2.367 1.00 88.00 85 LEU A C 1
ATOM 696 O O . LEU A 1 85 ? -11.708 -5.277 -3.519 1.00 88.00 85 LEU A O 1
ATOM 700 N N . SER A 1 86 ? -11.942 -4.363 -1.488 1.00 89.06 86 SER A N 1
ATOM 701 C CA . SER A 1 86 ? -13.189 -3.661 -1.821 1.00 89.06 86 SER A CA 1
ATOM 702 C C . SER A 1 86 ? -12.989 -2.515 -2.816 1.00 89.06 86 SER A C 1
ATOM 704 O O . SER A 1 86 ? -13.854 -2.252 -3.647 1.00 89.06 86 SER A O 1
ATOM 706 N N . ALA A 1 87 ? -11.869 -1.791 -2.721 1.00 88.31 87 ALA A N 1
ATOM 707 C CA . ALA A 1 87 ? -11.576 -0.656 -3.588 1.00 88.31 87 ALA A CA 1
ATOM 708 C C . ALA A 1 87 ? -10.076 -0.347 -3.635 1.00 88.31 87 ALA A C 1
ATOM 710 O O . ALA A 1 87 ? -9.348 -0.565 -2.667 1.00 88.31 87 ALA A O 1
ATOM 711 N N . ILE A 1 88 ? -9.628 0.205 -4.766 1.00 90.25 88 ILE A N 1
ATOM 712 C CA . ILE A 1 88 ? -8.250 0.652 -4.989 1.00 90.25 88 ILE A CA 1
ATOM 713 C C . ILE A 1 88 ? -8.292 2.065 -5.552 1.00 90.25 88 ILE A C 1
ATOM 715 O O . ILE A 1 88 ? -8.959 2.325 -6.557 1.00 90.25 88 ILE A O 1
ATOM 719 N N . PHE A 1 89 ? -7.533 2.955 -4.922 1.00 88.38 89 PHE A N 1
ATOM 720 C CA . PHE A 1 89 ? -7.430 4.356 -5.301 1.00 88.38 89 PHE A CA 1
ATOM 721 C C . PHE A 1 89 ? -5.978 4.698 -5.603 1.00 88.38 89 PHE A C 1
ATOM 723 O O . PHE A 1 89 ? -5.069 4.261 -4.898 1.00 88.38 89 PHE A O 1
ATOM 730 N N . TYR A 1 90 ? -5.762 5.479 -6.660 1.00 87.81 90 TYR A N 1
ATOM 731 C CA . TYR A 1 90 ? -4.488 6.159 -6.846 1.00 87.81 90 TYR A CA 1
ATOM 732 C C . TYR A 1 90 ? -4.519 7.448 -6.036 1.00 87.81 90 TYR A C 1
ATOM 734 O O . TYR A 1 90 ? -5.466 8.226 -6.158 1.00 87.81 90 TYR A O 1
ATOM 742 N N . ILE A 1 91 ? -3.494 7.666 -5.222 1.00 85.06 91 ILE A N 1
ATOM 743 C CA . ILE A 1 91 ? -3.359 8.883 -4.435 1.00 85.06 91 ILE A CA 1
ATOM 744 C C . ILE A 1 91 ? -2.058 9.554 -4.852 1.00 85.06 91 ILE A C 1
ATOM 746 O O . ILE A 1 91 ? -0.986 8.970 -4.706 1.00 85.06 91 ILE A O 1
ATOM 750 N N . ASP A 1 92 ? -2.154 10.779 -5.370 1.00 82.19 92 ASP A N 1
ATOM 751 C CA . ASP A 1 92 ? -0.969 11.594 -5.623 1.00 82.19 92 ASP A CA 1
ATOM 752 C C . ASP A 1 92 ? -0.423 12.100 -4.275 1.00 82.19 92 ASP A C 1
ATOM 754 O O . ASP A 1 92 ? -1.128 12.839 -3.577 1.00 82.19 92 ASP A O 1
ATOM 758 N N . PRO A 1 93 ? 0.817 11.745 -3.891 1.00 77.94 93 PRO A N 1
ATOM 759 C CA . PRO A 1 93 ? 1.400 12.160 -2.617 1.00 77.94 93 PRO A CA 1
ATOM 760 C C . PRO A 1 93 ? 1.536 13.683 -2.472 1.00 77.94 93 PRO A C 1
ATOM 762 O O . PRO A 1 93 ? 1.683 14.169 -1.353 1.00 77.94 93 PRO A O 1
ATOM 765 N N . ARG A 1 94 ? 1.481 14.453 -3.568 1.00 79.75 94 ARG A N 1
ATOM 766 C CA . ARG A 1 94 ? 1.498 15.926 -3.537 1.00 79.75 94 ARG A CA 1
ATOM 767 C C . ARG A 1 94 ? 0.197 16.529 -3.005 1.00 79.75 94 ARG A C 1
ATOM 769 O O . ARG A 1 94 ? 0.209 17.674 -2.570 1.00 79.75 94 ARG A O 1
ATOM 776 N N . ASN A 1 95 ? -0.893 15.764 -3.021 1.00 79.12 95 ASN A N 1
ATOM 777 C CA . ASN A 1 95 ? -2.212 16.217 -2.585 1.00 79.12 95 ASN A CA 1
ATOM 778 C C . ASN A 1 95 ? -2.523 15.853 -1.123 1.00 79.12 95 ASN A C 1
ATOM 780 O O . ASN A 1 95 ? -3.565 16.261 -0.614 1.00 79.12 95 ASN A O 1
ATOM 784 N N . LEU A 1 96 ? -1.647 15.099 -0.448 1.00 79.69 96 LEU A N 1
ATOM 785 C CA . LEU A 1 96 ? -1.807 14.756 0.967 1.00 79.69 96 LEU A CA 1
ATOM 786 C C . LEU A 1 96 ? -1.304 15.880 1.870 1.00 79.69 96 LEU A C 1
ATOM 788 O O . LEU A 1 96 ? -0.142 16.282 1.770 1.00 79.69 96 LEU A O 1
ATOM 792 N N . LYS A 1 97 ? -2.133 16.310 2.829 1.00 73.56 97 LYS A N 1
ATOM 793 C CA . LYS A 1 97 ? -1.690 17.249 3.874 1.00 73.56 97 LYS A CA 1
ATOM 794 C C . LYS A 1 97 ? -0.805 16.548 4.899 1.00 73.56 97 LYS A C 1
ATOM 796 O O . LYS A 1 97 ? 0.150 17.139 5.386 1.00 73.56 97 LYS A O 1
ATOM 801 N N . SER A 1 98 ? -1.065 15.270 5.176 1.00 71.38 98 SER A N 1
ATOM 802 C CA . SER A 1 98 ? -0.291 14.452 6.122 1.00 71.38 98 SER A CA 1
ATOM 803 C C . SER A 1 98 ? 0.852 13.674 5.452 1.00 71.38 98 SER A C 1
ATOM 805 O O . SER A 1 98 ? 1.169 12.559 5.864 1.00 71.38 98 SER A O 1
ATOM 807 N N . ARG A 1 99 ? 1.488 14.223 4.404 1.00 72.56 99 ARG A N 1
ATOM 808 C CA . ARG A 1 99 ? 2.584 13.547 3.676 1.00 72.56 99 ARG A CA 1
ATOM 809 C C . ARG A 1 99 ? 3.747 13.145 4.588 1.00 72.56 99 ARG A C 1
ATOM 811 O O . ARG A 1 99 ? 4.380 12.121 4.343 1.00 72.56 99 ARG A O 1
ATOM 818 N N . GLU A 1 100 ? 4.012 13.925 5.630 1.00 70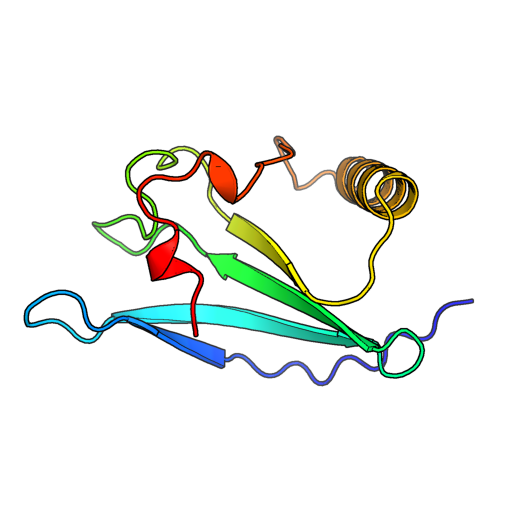.69 100 GLU A N 1
ATOM 819 C CA . GLU A 1 100 ? 5.092 13.683 6.597 1.00 70.69 100 GLU A CA 1
ATOM 820 C C . GLU A 1 100 ? 4.976 12.316 7.283 1.00 70.69 100 GLU A C 1
ATOM 822 O O . GLU A 1 100 ? 5.978 11.705 7.636 1.00 70.69 100 GLU A O 1
ATOM 827 N N . HIS A 1 101 ? 3.761 11.772 7.374 1.00 69.88 101 HIS A N 1
ATOM 828 C CA . HIS A 1 101 ? 3.504 10.462 7.967 1.00 69.88 101 HIS A CA 1
ATOM 829 C C . HIS A 1 101 ? 4.053 9.308 7.109 1.00 69.88 101 HIS A C 1
ATOM 831 O O . HIS A 1 101 ? 4.231 8.196 7.603 1.00 69.88 101 HIS A O 1
ATOM 837 N N . PHE A 1 102 ? 4.345 9.561 5.831 1.00 67.88 102 PHE A N 1
ATOM 838 C CA . PHE A 1 102 ? 4.878 8.585 4.876 1.00 67.88 102 PHE A CA 1
ATOM 839 C C . PHE A 1 102 ? 6.395 8.687 4.674 1.00 67.88 102 PHE A C 1
ATOM 841 O O . PHE A 1 102 ? 6.931 8.064 3.754 1.00 67.88 102 PHE A O 1
ATOM 848 N N . ILE A 1 103 ? 7.072 9.490 5.498 1.00 62.72 103 ILE A N 1
ATOM 849 C CA . ILE A 1 103 ? 8.527 9.619 5.520 1.00 62.72 103 ILE A CA 1
ATOM 850 C C . ILE A 1 103 ? 9.023 8.780 6.701 1.00 62.72 103 ILE A C 1
ATOM 852 O O . ILE A 1 103 ? 8.733 9.096 7.854 1.00 62.72 103 ILE A O 1
ATOM 856 N N . PHE A 1 104 ? 9.716 7.683 6.408 1.00 59.94 104 PHE A N 1
ATOM 857 C CA . PHE A 1 104 ? 10.286 6.754 7.385 1.00 59.94 104 PHE A CA 1
ATOM 858 C C . PHE A 1 104 ? 11.622 6.205 6.892 1.00 59.94 104 PHE A C 1
ATOM 860 O O . PHE A 1 104 ? 11.816 6.138 5.655 1.00 59.94 104 PHE A O 1
#

Radius of gyration: 14.55 Å; chains: 1; bounding box: 30×33×40 Å

pLDDT: mean 72.67, std 17.65, range [24.47, 91.12]

Secondary structure (DSSP, 8-state):
---------EEEEEEEETTEEEEEEEEEEEETTTTEEEEEEE-EETTEESSGGGTT-SEEEEEESS--HHHHHHHHHHHHT-TT-S------GGG-TTGGGG--

Foldseek 3Di:
DDDFPAPFDFAWDFDDDDPDTHTWTWTWGADPVQRKIKIKTAQDDDPHGLAPVPVVDGIDIDIDHPDDPVNVVVVLVVVVPPPPDPDDDDDDLVPGPSSVSVDD